Protein AF-C3Z043-F1 (afdb_monomer_lite)

Organism: Branchiostoma floridae (NCBI:txid7739)

Radius of gyration: 20.27 Å; chains: 1; bounding box: 50×44×56 Å

Secondary structure (DSSP, 8-state):
---GGG---HHHHTT---HHHHHHHHHHHHHHHHHHHHHHHHHHTTT-B-PPPSSSSEE--B-GGGHHHHHHTT--SHHHHHHHHHHHH----EESTTTTS--TTS-BEEEE---S-HHHHHHHHHHH-SSSPP-HHHHHHHSHHHHHHHHHHHHHHHHHHHT-

Sequence (164 aa):
MISDSQFISPPLQLFNYSDEVQEYRAHCSRILQAVGTYSCKELRAVGVKVVQPTSGYYILPNFEVLRKSLSKRGITTCTQMCEALFEEARVALMAGGPAFLRPLNEFTTRLCVIDFDGSHALKASKKLGLDVPLSEEFVKEYCGQTYDGIQALKRWVQTQLEAE

pLDDT: mean 91.98, std 13.51, range [38.34, 98.62]

Structure (mmCIF, N/CA/C/O backbone):
data_AF-C3Z043-F1
#
_entry.id   AF-C3Z043-F1
#
loop_
_atom_site.group_PDB
_atom_site.id
_atom_site.type_symbol
_atom_site.label_atom_id
_atom_site.label_alt_id
_atom_site.label_comp_id
_atom_site.label_asym_id
_atom_site.label_entity_id
_atom_site.label_seq_id
_atom_site.pdbx_PDB_ins_code
_atom_site.Cartn_x
_atom_site.Cartn_y
_atom_site.Cartn_z
_atom_site.occupancy
_atom_site.B_iso_or_equiv
_atom_site.auth_seq_id
_atom_site.auth_comp_id
_atom_site.auth_asym_id
_atom_site.auth_atom_id
_atom_site.pdbx_PDB_model_num
ATOM 1 N N . MET A 1 1 ? 29.451 32.230 -34.208 1.00 39.78 1 MET A N 1
ATOM 2 C CA . MET A 1 1 ? 28.326 31.930 -33.302 1.00 39.78 1 MET A CA 1
ATOM 3 C C . MET A 1 1 ? 28.823 30.908 -32.302 1.00 39.78 1 MET A C 1
ATOM 5 O O . MET A 1 1 ? 29.042 29.768 -32.682 1.00 39.78 1 MET A O 1
ATOM 9 N N . ILE A 1 2 ? 29.152 31.356 -31.092 1.00 38.34 2 ILE A N 1
ATOM 10 C CA . ILE A 1 2 ? 29.548 30.470 -29.992 1.00 38.34 2 ILE A CA 1
ATOM 11 C C . ILE A 1 2 ? 28.248 29.842 -29.489 1.00 38.34 2 ILE A C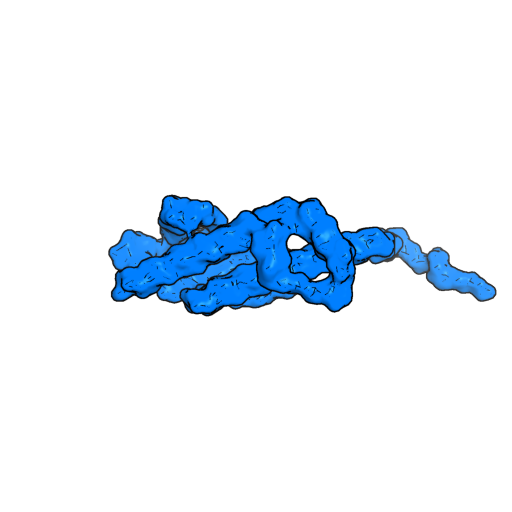 1
ATOM 13 O O . ILE A 1 2 ? 27.293 30.572 -29.239 1.00 38.34 2 ILE A O 1
ATOM 17 N N . SER A 1 3 ? 28.174 28.514 -29.448 1.00 43.41 3 SER A N 1
ATOM 18 C CA . SER A 1 3 ? 27.000 27.800 -28.953 1.00 43.41 3 SER A CA 1
ATOM 19 C C . SER A 1 3 ? 26.789 28.108 -27.469 1.00 43.41 3 SER A C 1
ATOM 21 O O . SER A 1 3 ? 27.740 28.063 -26.689 1.00 43.41 3 SER A O 1
ATOM 23 N N . ASP A 1 4 ? 25.538 28.346 -27.069 1.00 48.31 4 ASP A N 1
ATOM 24 C CA . ASP A 1 4 ? 25.097 28.635 -25.689 1.00 48.31 4 ASP A CA 1
ATOM 25 C C . ASP A 1 4 ? 25.443 27.540 -24.652 1.00 48.31 4 ASP A C 1
ATOM 27 O O . ASP A 1 4 ? 25.139 27.653 -23.468 1.00 48.31 4 ASP A O 1
ATOM 31 N N . SER A 1 5 ? 26.122 26.468 -25.062 1.00 54.53 5 SER A N 1
ATOM 32 C CA . SER A 1 5 ? 26.514 25.344 -24.214 1.00 54.53 5 SER A CA 1
ATOM 33 C C . SER A 1 5 ? 27.707 25.621 -23.287 1.00 54.53 5 SER A C 1
ATOM 35 O O . SER A 1 5 ? 28.051 24.752 -22.491 1.00 54.53 5 SER A O 1
ATOM 37 N N . GLN A 1 6 ? 28.367 26.784 -23.374 1.00 49.19 6 GLN A N 1
ATOM 38 C CA . GLN A 1 6 ? 29.592 27.068 -22.604 1.00 49.19 6 GLN A CA 1
ATOM 39 C C . GLN A 1 6 ? 29.385 27.863 -21.300 1.00 49.19 6 GLN A C 1
ATOM 41 O O . GLN A 1 6 ? 30.347 28.041 -20.558 1.00 49.19 6 GLN A O 1
ATOM 46 N N . PHE A 1 7 ? 28.159 28.290 -20.967 1.00 51.38 7 PHE A N 1
ATOM 47 C CA . PHE A 1 7 ? 27.884 29.112 -19.771 1.00 51.38 7 PHE A CA 1
ATOM 48 C C . PHE A 1 7 ? 26.804 28.543 -18.839 1.00 51.38 7 PHE A C 1
ATOM 50 O O . PHE A 1 7 ? 26.070 29.280 -18.183 1.00 51.38 7 PHE A O 1
ATOM 57 N N . ILE A 1 8 ? 26.720 27.218 -18.722 1.00 56.47 8 ILE A N 1
ATOM 58 C CA . ILE A 1 8 ? 25.921 26.589 -17.664 1.00 56.47 8 ILE A CA 1
ATOM 59 C C . ILE A 1 8 ? 26.814 26.429 -16.430 1.00 56.47 8 ILE A C 1
ATOM 61 O O . ILE A 1 8 ? 27.843 25.755 -16.491 1.00 56.47 8 ILE A O 1
ATOM 65 N N . SER A 1 9 ? 26.444 27.067 -15.315 1.00 48.91 9 SER A N 1
ATOM 66 C CA . SER A 1 9 ? 27.213 27.000 -14.068 1.00 48.91 9 SER A CA 1
ATOM 67 C C . SER A 1 9 ? 27.340 25.545 -13.567 1.00 48.91 9 SER A C 1
ATOM 69 O O . SER A 1 9 ? 26.431 24.741 -13.790 1.00 48.91 9 SER A O 1
ATOM 71 N N . PRO A 1 10 ? 28.433 25.172 -12.869 1.00 57.84 10 PRO A N 1
ATOM 72 C CA . PRO A 1 10 ? 28.662 23.795 -12.408 1.00 57.84 10 PRO A CA 1
ATOM 73 C C . PRO A 1 10 ? 27.482 23.156 -11.642 1.00 57.84 10 PRO A C 1
ATOM 75 O O . PRO A 1 10 ? 27.213 21.975 -11.856 1.00 57.84 10 PRO A O 1
ATOM 78 N N . PRO A 1 11 ? 26.713 23.900 -10.813 1.00 59.06 11 PRO A N 1
ATOM 79 C CA . PRO A 1 11 ? 25.518 23.365 -10.161 1.00 59.06 11 PRO A CA 1
ATOM 80 C C . PRO A 1 11 ? 24.396 22.967 -11.127 1.00 59.06 11 PRO A C 1
ATOM 82 O O . PRO A 1 11 ? 23.649 22.043 -10.833 1.00 59.06 11 PRO A O 1
ATOM 85 N N . LEU A 1 12 ? 24.261 23.642 -12.273 1.00 55.88 12 LEU A N 1
ATOM 86 C CA . LEU A 1 12 ? 23.225 23.348 -13.267 1.00 55.88 12 LEU A CA 1
ATOM 87 C C . LEU A 1 12 ? 23.584 22.138 -14.144 1.00 55.88 12 LEU A C 1
ATOM 89 O O . LEU A 1 12 ? 22.687 21.411 -14.562 1.00 55.88 12 LEU A O 1
ATOM 93 N N . GLN A 1 13 ? 24.876 21.854 -14.355 1.00 57.94 13 GLN A N 1
ATOM 94 C CA . GLN A 1 13 ? 25.310 20.631 -15.047 1.00 57.94 13 GLN A CA 1
ATOM 95 C C . GLN A 1 13 ? 24.932 19.352 -14.281 1.00 57.94 13 GLN A C 1
ATOM 97 O O . GLN A 1 13 ? 24.657 18.333 -14.907 1.00 57.94 13 GLN A O 1
ATOM 102 N N . LEU A 1 14 ? 24.829 19.410 -12.946 1.00 58.28 14 LEU A N 1
ATOM 103 C CA . LEU A 1 14 ? 24.362 18.293 -12.106 1.00 58.28 14 LEU A CA 1
ATOM 104 C C . LEU A 1 14 ? 22.887 17.915 -12.345 1.00 58.28 14 LEU A C 1
ATOM 106 O O . LEU A 1 14 ? 22.468 16.830 -11.944 1.00 58.28 14 LEU A O 1
ATOM 110 N N . PHE A 1 15 ? 22.107 18.780 -13.003 1.00 62.84 15 PHE A N 1
ATOM 111 C CA . PHE A 1 15 ? 20.711 18.518 -13.372 1.00 62.84 15 PHE A CA 1
ATOM 112 C C . PHE A 1 15 ? 20.536 18.081 -14.835 1.00 62.84 15 PHE A C 1
ATOM 114 O O . PHE A 1 15 ? 19.423 17.730 -15.230 1.00 62.84 15 PHE A O 1
ATOM 121 N N . ASN A 1 16 ? 21.617 18.034 -15.625 1.00 70.81 16 ASN A N 1
ATOM 122 C CA . ASN A 1 16 ? 21.610 17.417 -16.951 1.00 70.81 16 ASN A CA 1
ATOM 123 C C . ASN A 1 16 ? 21.774 15.904 -16.803 1.00 70.81 16 ASN A C 1
ATOM 125 O O . ASN A 1 16 ? 22.858 15.343 -16.962 1.00 70.81 16 ASN A O 1
ATOM 129 N N . TYR A 1 17 ? 20.674 15.243 -16.454 1.00 77.31 17 TYR A N 1
ATOM 130 C CA . TYR A 1 17 ? 20.615 13.789 -16.413 1.00 77.31 17 TYR A CA 1
ATOM 131 C C . TYR A 1 17 ? 20.833 13.211 -17.812 1.00 77.31 17 TYR A C 1
ATOM 133 O O . TYR A 1 17 ? 20.216 13.671 -18.773 1.00 77.31 17 TYR A O 1
ATOM 141 N N . SER A 1 18 ? 21.674 12.179 -17.914 1.00 88.00 18 SER A N 1
ATOM 142 C CA . SER A 1 18 ? 21.812 11.410 -19.152 1.00 88.00 18 SER A CA 1
ATOM 143 C C . SER A 1 18 ? 20.465 10.815 -19.571 1.00 88.00 18 SER A C 1
ATOM 145 O O . SER A 1 18 ? 19.596 10.574 -18.726 1.00 88.00 18 SER A O 1
ATOM 147 N N . ASP A 1 19 ? 20.304 10.533 -20.864 1.00 90.31 19 ASP A N 1
ATOM 148 C CA . ASP A 1 19 ? 19.091 9.895 -21.393 1.00 90.31 19 ASP A CA 1
ATOM 149 C C . ASP A 1 19 ? 18.779 8.577 -20.665 1.00 90.31 19 ASP A C 1
ATOM 151 O O . ASP A 1 19 ? 17.626 8.291 -20.359 1.00 90.31 19 ASP A O 1
ATOM 155 N N . GLU A 1 20 ? 19.814 7.825 -20.277 1.00 91.75 20 GLU A N 1
ATOM 156 C CA . GLU A 1 20 ? 19.685 6.609 -19.468 1.00 91.75 20 GLU A CA 1
ATOM 157 C C . GLU A 1 20 ? 19.035 6.875 -18.100 1.00 91.75 20 GLU A C 1
ATOM 159 O O . GLU A 1 20 ? 18.138 6.141 -17.679 1.00 91.75 20 GLU A O 1
ATOM 164 N N . VAL A 1 21 ? 19.451 7.936 -17.400 1.00 91.88 21 VAL A N 1
ATOM 165 C CA . VAL A 1 21 ? 18.871 8.306 -16.099 1.00 91.88 21 VAL A CA 1
ATOM 166 C C . VAL A 1 21 ? 17.436 8.798 -16.269 1.00 91.88 21 VAL A C 1
ATOM 168 O O . VAL A 1 21 ? 16.576 8.488 -15.439 1.00 91.88 21 VAL A O 1
ATOM 171 N N . GLN A 1 22 ? 17.154 9.541 -17.339 1.00 92.50 22 GLN A N 1
ATOM 172 C CA . GLN A 1 22 ? 15.801 10.000 -17.647 1.00 92.50 22 GLN A CA 1
ATOM 173 C C . GLN A 1 22 ? 14.867 8.822 -17.945 1.00 92.50 22 GLN A C 1
ATOM 175 O O . GLN A 1 22 ? 13.776 8.755 -17.372 1.00 92.50 22 GLN A O 1
ATOM 180 N N . GLU A 1 23 ? 15.314 7.862 -18.757 1.00 95.25 23 GLU A N 1
ATOM 181 C CA . GLU A 1 23 ? 14.583 6.630 -19.058 1.00 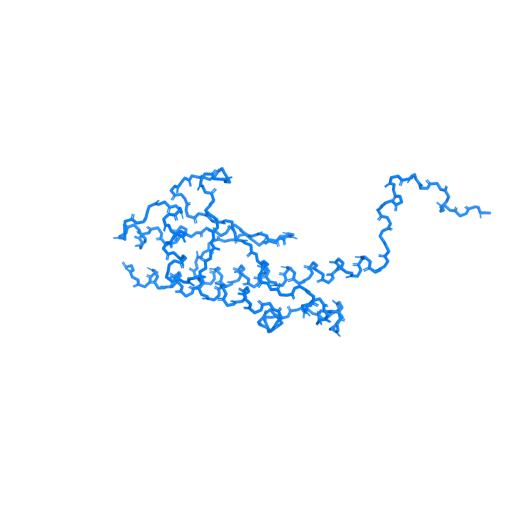95.25 23 GLU A CA 1
ATOM 182 C C . GLU A 1 23 ? 14.352 5.804 -17.783 1.00 95.25 23 GLU A C 1
ATOM 184 O O . GLU A 1 23 ? 13.218 5.418 -17.481 1.00 95.25 23 GLU A O 1
ATOM 189 N N . TYR A 1 24 ? 15.403 5.572 -16.990 1.00 95.81 24 TYR A N 1
ATOM 190 C CA . TYR A 1 24 ? 15.304 4.857 -15.717 1.00 95.81 24 TYR A CA 1
ATOM 191 C C . TYR A 1 24 ? 14.259 5.499 -14.801 1.00 95.81 24 TYR A C 1
ATOM 193 O O . TYR A 1 24 ? 13.355 4.818 -14.310 1.00 95.81 24 TYR A O 1
ATOM 201 N N . ARG A 1 25 ? 14.326 6.825 -14.625 1.00 95.00 25 ARG A N 1
ATOM 202 C CA . ARG A 1 25 ? 13.369 7.575 -13.807 1.00 95.00 25 ARG A CA 1
ATOM 203 C C . ARG A 1 25 ? 11.949 7.426 -14.341 1.00 95.00 25 ARG A C 1
ATOM 205 O O . ARG A 1 25 ? 11.048 7.166 -13.550 1.00 95.00 25 ARG A O 1
ATOM 212 N N . ALA A 1 26 ? 11.747 7.553 -15.652 1.00 96.19 26 ALA A N 1
ATOM 213 C CA . ALA A 1 26 ? 10.434 7.409 -16.273 1.00 96.19 26 ALA A CA 1
ATOM 214 C C . ALA A 1 26 ? 9.828 6.026 -15.993 1.00 96.19 26 ALA A C 1
ATOM 216 O O . ALA A 1 26 ? 8.679 5.944 -15.548 1.00 96.19 26 ALA A O 1
ATOM 217 N N . HIS A 1 27 ? 10.606 4.949 -16.160 1.00 97.94 27 HIS A N 1
ATOM 218 C CA . HIS A 1 27 ? 10.136 3.593 -15.874 1.00 97.94 27 HIS A CA 1
ATOM 219 C C . HIS A 1 27 ? 9.890 3.337 -14.384 1.00 97.94 27 HIS A C 1
ATOM 221 O O . HIS A 1 27 ? 8.861 2.755 -14.038 1.00 97.94 27 HIS A O 1
ATOM 227 N N . CYS A 1 28 ? 10.768 3.798 -13.492 1.00 97.06 28 CYS A N 1
ATOM 228 C CA . CYS A 1 28 ? 10.541 3.691 -12.051 1.00 97.06 28 CYS A CA 1
ATOM 229 C C . CYS A 1 28 ? 9.280 4.451 -11.621 1.00 97.06 28 CYS A C 1
ATOM 231 O O . CYS A 1 28 ? 8.449 3.905 -10.897 1.00 97.06 28 CYS A O 1
ATOM 233 N N . SER A 1 29 ? 9.095 5.684 -12.100 1.00 96.00 29 SER A N 1
ATOM 234 C CA . SER A 1 29 ? 7.932 6.508 -11.765 1.00 96.00 29 SER A CA 1
ATOM 235 C C . SER A 1 29 ? 6.620 5.870 -12.216 1.00 96.00 29 SER A C 1
ATOM 237 O O . SER A 1 29 ? 5.694 5.801 -11.410 1.00 96.00 29 SER A O 1
ATOM 239 N N . ARG A 1 30 ? 6.526 5.348 -13.447 1.00 96.88 30 ARG A N 1
ATOM 240 C CA . ARG A 1 30 ? 5.292 4.683 -13.916 1.00 96.88 30 ARG A CA 1
ATOM 241 C C . ARG A 1 30 ? 4.997 3.376 -13.178 1.00 96.88 30 ARG A C 1
ATOM 243 O O . ARG A 1 30 ? 3.829 3.080 -12.957 1.00 96.88 30 ARG A O 1
ATOM 250 N N . ILE A 1 31 ? 6.018 2.619 -12.754 1.00 98.00 31 ILE A N 1
ATOM 251 C CA . ILE A 1 31 ? 5.820 1.414 -11.926 1.00 98.00 31 ILE A CA 1
ATOM 252 C C . ILE A 1 31 ? 5.227 1.812 -10.572 1.00 98.00 31 ILE A C 1
ATOM 254 O O . ILE A 1 31 ? 4.187 1.288 -10.183 1.00 98.00 31 ILE A O 1
ATOM 258 N N . LEU A 1 32 ? 5.832 2.782 -9.879 1.00 97.31 32 LEU A N 1
ATOM 259 C CA . LEU A 1 32 ? 5.317 3.260 -8.590 1.00 97.31 32 LEU A CA 1
ATOM 260 C C . LEU A 1 32 ? 3.919 3.873 -8.720 1.00 97.31 32 LEU A C 1
ATOM 262 O O . LEU A 1 32 ? 3.072 3.656 -7.855 1.00 97.31 32 LEU A O 1
ATOM 266 N N . GLN A 1 33 ? 3.652 4.585 -9.815 1.00 96.62 33 GLN A N 1
ATOM 267 C CA . GLN A 1 33 ? 2.323 5.103 -10.116 1.00 96.62 33 GLN A CA 1
ATOM 268 C C . GLN A 1 33 ? 1.309 3.970 -10.307 1.00 96.62 33 GLN A C 1
ATOM 270 O O . GLN A 1 33 ? 0.219 4.046 -9.740 1.00 96.62 33 GLN A O 1
ATOM 275 N N . ALA A 1 34 ? 1.650 2.923 -11.063 1.00 97.12 34 ALA A N 1
ATOM 276 C CA . ALA A 1 34 ? 0.772 1.778 -11.300 1.00 97.12 34 ALA A CA 1
ATOM 277 C C . ALA A 1 34 ? 0.433 1.056 -9.991 1.00 97.12 34 ALA A C 1
ATOM 279 O O . ALA A 1 34 ? -0.743 0.896 -9.662 1.00 97.12 34 ALA A O 1
ATOM 280 N N . VAL A 1 35 ? 1.451 0.713 -9.195 1.00 97.69 35 VAL A N 1
ATOM 281 C CA . VAL A 1 35 ? 1.263 0.021 -7.913 1.00 97.69 35 VAL A CA 1
ATOM 282 C C . VAL A 1 35 ? 0.505 0.903 -6.920 1.00 97.69 35 VAL A C 1
ATOM 284 O O . VAL A 1 35 ? -0.486 0.462 -6.348 1.00 97.69 35 VAL A O 1
ATOM 287 N N . GLY A 1 36 ? 0.892 2.173 -6.758 1.00 97.38 36 GLY A N 1
ATOM 288 C CA . GLY A 1 36 ? 0.215 3.097 -5.843 1.00 97.38 36 GLY A CA 1
ATOM 289 C C . GLY A 1 36 ? -1.247 3.357 -6.219 1.00 97.38 36 GLY A C 1
ATOM 290 O O . GLY A 1 36 ? -2.109 3.439 -5.340 1.00 97.38 36 GLY A O 1
ATOM 291 N N . THR A 1 37 ? -1.550 3.432 -7.518 1.00 96.88 37 THR A N 1
ATOM 292 C CA . THR A 1 37 ? -2.925 3.574 -8.023 1.00 96.88 37 THR A CA 1
ATOM 293 C C . THR A 1 37 ? -3.743 2.317 -7.771 1.00 96.88 37 THR A C 1
ATOM 295 O O . THR A 1 37 ? -4.862 2.422 -7.268 1.00 96.88 37 THR A O 1
ATOM 298 N N . TYR A 1 38 ? -3.178 1.141 -8.051 1.00 98.00 38 TYR A N 1
ATOM 299 C CA . TYR A 1 38 ? -3.801 -0.142 -7.740 1.00 98.00 38 TYR A CA 1
ATOM 300 C C . TYR A 1 38 ? -4.108 -0.266 -6.238 1.00 98.00 38 TYR A C 1
ATOM 302 O O . TYR A 1 38 ? -5.259 -0.492 -5.865 1.00 98.00 38 TYR A O 1
ATOM 310 N N . SER A 1 39 ? -3.130 -0.001 -5.365 1.00 98.19 39 SER A N 1
ATOM 311 C CA . SER A 1 39 ? -3.318 -0.028 -3.910 1.00 98.19 39 SER A CA 1
ATOM 312 C C . SER A 1 39 ? -4.446 0.902 -3.459 1.00 98.19 39 SER A C 1
ATOM 314 O O . SER A 1 39 ? -5.302 0.508 -2.669 1.00 98.19 39 SER A O 1
ATOM 316 N N . CYS A 1 40 ? -4.494 2.132 -3.980 1.00 98.06 40 CYS A N 1
ATOM 317 C CA . CYS A 1 40 ? -5.553 3.078 -3.632 1.00 98.06 40 CYS A CA 1
ATOM 318 C C . CYS A 1 40 ? -6.933 2.622 -4.115 1.0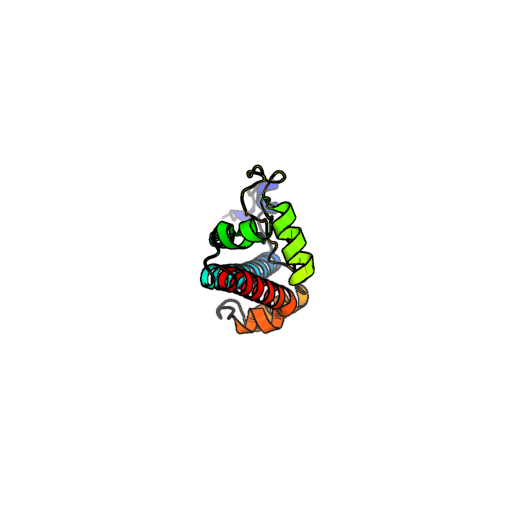0 98.06 40 CYS A C 1
ATOM 320 O O . CYS A 1 40 ? -7.908 2.763 -3.376 1.00 98.06 40 CYS A O 1
ATOM 322 N N . LYS A 1 41 ? -7.029 2.095 -5.341 1.00 98.06 41 LYS A N 1
ATOM 323 C CA . LYS A 1 41 ? -8.273 1.562 -5.913 1.00 98.06 41 LYS A CA 1
ATOM 324 C C . LYS A 1 41 ? -8.838 0.447 -5.031 1.00 98.06 41 LYS A C 1
ATOM 326 O O . LYS A 1 41 ? -9.997 0.526 -4.626 1.00 98.06 41 LYS A O 1
ATOM 331 N N . GLU A 1 42 ? -8.017 -0.543 -4.694 1.00 98.56 42 GLU A N 1
ATOM 332 C CA . GLU A 1 42 ? -8.457 -1.725 -3.946 1.00 98.56 42 GLU A CA 1
ATOM 333 C C . GLU A 1 42 ? -8.882 -1.398 -2.511 1.00 98.56 42 GLU A C 1
ATOM 335 O O . GLU A 1 42 ? -9.892 -1.917 -2.039 1.00 98.56 42 GLU A O 1
ATOM 340 N N . LEU A 1 43 ? -8.170 -0.492 -1.836 1.00 98.56 43 LEU A N 1
ATOM 341 C CA . LEU A 1 43 ? -8.533 -0.047 -0.487 1.00 98.56 43 LEU A CA 1
ATOM 342 C C . LEU A 1 43 ? -9.820 0.788 -0.484 1.00 98.56 43 LEU A C 1
ATOM 344 O O . LEU A 1 43 ? -10.704 0.570 0.346 1.00 98.56 43 LEU A O 1
ATOM 348 N N . ARG A 1 44 ? -9.982 1.704 -1.447 1.00 98.56 44 ARG A N 1
ATOM 349 C CA . ARG A 1 44 ? -11.220 2.494 -1.579 1.00 98.56 44 ARG A CA 1
ATOM 350 C C . ARG A 1 44 ? -12.441 1.616 -1.837 1.00 98.56 44 ARG A C 1
ATOM 352 O O . ARG A 1 44 ? -13.519 1.948 -1.353 1.00 98.56 44 ARG A O 1
ATOM 359 N N . ALA A 1 45 ? -12.276 0.499 -2.548 1.00 98.38 45 ALA A N 1
ATOM 360 C CA . ALA A 1 45 ? -13.363 -0.437 -2.835 1.00 98.38 45 ALA A CA 1
ATOM 361 C C . ALA A 1 45 ? -13.991 -1.059 -1.572 1.00 98.38 45 ALA A C 1
ATOM 363 O O . ALA A 1 45 ? -15.123 -1.527 -1.631 1.00 98.38 45 ALA A O 1
ATOM 364 N N . VAL A 1 46 ? -13.285 -1.040 -0.436 1.00 98.25 46 VAL A N 1
ATOM 365 C CA . VAL A 1 46 ? -13.770 -1.535 0.867 1.00 98.25 46 VAL A CA 1
ATOM 366 C C . VAL A 1 46 ? -13.987 -0.408 1.884 1.00 98.25 46 VAL A C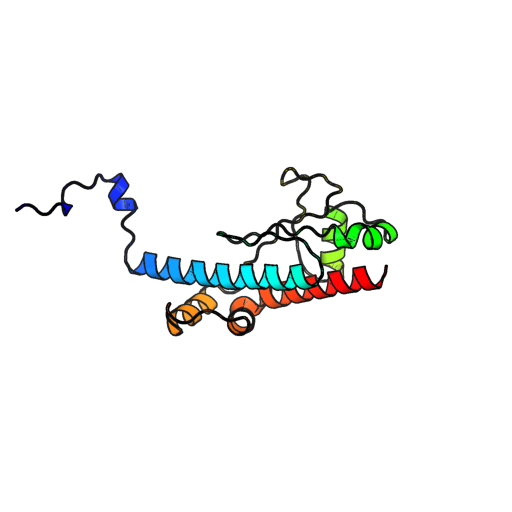 1
ATOM 368 O O . VAL A 1 46 ? -14.009 -0.634 3.088 1.00 98.25 46 VAL A O 1
ATOM 371 N N . GLY A 1 47 ? -14.137 0.832 1.408 1.00 97.94 47 GLY A N 1
ATOM 372 C CA . GLY A 1 47 ? -14.477 1.991 2.240 1.00 97.94 47 GLY A CA 1
ATOM 373 C C . GLY A 1 47 ? -13.298 2.648 2.964 1.00 97.94 47 GLY A C 1
ATOM 374 O O . GLY A 1 47 ? -13.492 3.658 3.645 1.00 97.94 47 GLY A O 1
ATOM 375 N N . VAL A 1 48 ? -12.071 2.142 2.796 1.00 98.44 48 VAL A N 1
ATOM 376 C CA . VAL A 1 48 ? -10.866 2.782 3.342 1.00 98.44 48 VAL A CA 1
ATOM 377 C C . VAL A 1 48 ? -10.619 4.090 2.599 1.00 98.44 48 VAL A C 1
ATOM 379 O O . VAL A 1 48 ? -10.527 4.138 1.369 1.00 98.44 48 VAL A O 1
ATOM 382 N N . LYS A 1 49 ? -10.481 5.182 3.351 1.00 98.44 49 LYS A N 1
ATOM 383 C CA . LYS A 1 49 ? -10.185 6.492 2.769 1.00 98.44 49 LYS A CA 1
ATOM 384 C C . LYS A 1 49 ? -8.688 6.593 2.531 1.00 98.44 49 LYS A C 1
ATOM 386 O O . LYS A 1 49 ? -7.897 6.448 3.451 1.00 98.44 49 LYS A O 1
ATOM 391 N N . VAL A 1 50 ? -8.285 6.880 1.303 1.00 97.31 50 VAL A N 1
ATOM 392 C CA . VAL A 1 50 ? -6.876 7.089 0.956 1.00 97.31 50 VAL A CA 1
ATOM 393 C C . VAL A 1 50 ? -6.780 8.113 -0.162 1.00 97.31 50 VAL A C 1
ATOM 395 O O . VAL A 1 50 ? -7.627 8.141 -1.059 1.00 97.31 50 VAL A O 1
ATOM 398 N N . VAL A 1 51 ? -5.777 8.986 -0.097 1.00 94.75 51 VAL A N 1
ATOM 399 C CA . VAL A 1 51 ? -5.501 10.000 -1.124 1.00 94.75 51 VAL A CA 1
ATOM 400 C C . VAL A 1 51 ? -4.616 9.387 -2.203 1.00 94.75 51 VAL A C 1
ATOM 402 O O . VAL A 1 51 ? -3.718 8.608 -1.904 1.00 94.75 51 VAL A O 1
ATOM 405 N N . GLN A 1 52 ? -4.890 9.726 -3.464 1.00 93.62 52 GLN A N 1
ATOM 406 C CA . GLN A 1 52 ? -4.099 9.235 -4.587 1.00 93.62 52 GLN A CA 1
ATOM 407 C C . GLN A 1 52 ? -2.683 9.828 -4.492 1.00 93.62 52 GLN A C 1
ATOM 409 O O . GLN A 1 52 ? -2.569 11.055 -4.450 1.00 93.62 52 GLN A O 1
ATOM 414 N N . PRO A 1 53 ? -1.615 9.012 -4.468 1.00 90.94 53 PRO A N 1
ATOM 415 C CA . PRO A 1 53 ? -0.259 9.540 -4.465 1.00 90.94 53 PRO A CA 1
ATOM 416 C C . PRO A 1 53 ? 0.054 10.196 -5.813 1.00 90.94 53 PRO A C 1
ATOM 418 O O . PRO A 1 53 ? -0.238 9.639 -6.872 1.00 90.94 53 PRO A O 1
ATOM 421 N N . THR A 1 54 ? 0.670 11.376 -5.768 1.00 89.75 54 THR A N 1
ATOM 422 C CA . THR A 1 54 ? 1.224 12.059 -6.948 1.00 89.75 54 THR A CA 1
ATOM 423 C C . THR A 1 54 ? 2.697 11.722 -7.169 1.00 89.75 54 THR A C 1
ATOM 425 O O . THR A 1 54 ? 3.210 11.888 -8.272 1.00 89.75 54 THR A O 1
ATOM 428 N N . SER A 1 55 ? 3.387 11.240 -6.134 1.00 86.75 55 SER A N 1
ATOM 429 C CA . SER A 1 55 ? 4.779 10.801 -6.180 1.00 86.75 55 SER A CA 1
ATOM 430 C C . SER A 1 55 ? 5.116 9.924 -4.968 1.00 86.75 55 SER A C 1
ATOM 432 O O . SER A 1 55 ? 4.322 9.785 -4.034 1.00 86.75 55 SER A O 1
ATOM 434 N N . GLY A 1 56 ? 6.317 9.344 -4.979 1.00 90.69 56 GLY A N 1
ATOM 435 C CA . GLY A 1 56 ? 6.832 8.547 -3.872 1.00 90.69 56 GLY A CA 1
ATOM 436 C C . GLY A 1 56 ? 6.274 7.126 -3.832 1.00 90.69 56 GLY A C 1
ATOM 437 O O . GLY A 1 56 ? 5.775 6.597 -4.820 1.00 90.69 56 GLY A O 1
ATOM 438 N N . TYR A 1 57 ? 6.433 6.497 -2.673 1.00 94.38 57 TYR A N 1
ATOM 439 C CA . TYR A 1 57 ? 6.166 5.072 -2.466 1.00 94.38 57 TYR A CA 1
ATOM 440 C C . TYR A 1 57 ? 5.438 4.782 -1.147 1.00 94.38 57 TYR A C 1
ATOM 442 O O . TYR A 1 57 ? 5.346 3.633 -0.722 1.00 94.38 57 TYR A O 1
ATOM 450 N N . TYR A 1 58 ? 4.901 5.823 -0.508 1.00 95.88 58 TYR A N 1
ATOM 451 C CA . TYR A 1 58 ? 4.041 5.696 0.660 1.00 95.88 58 TYR A CA 1
ATOM 452 C C . TYR A 1 58 ? 2.658 6.266 0.370 1.00 95.88 58 TYR A C 1
ATOM 454 O O . TYR A 1 58 ? 2.538 7.332 -0.233 1.00 95.88 58 TYR A O 1
ATOM 462 N N . ILE A 1 59 ? 1.631 5.589 0.871 1.00 96.56 59 ILE A N 1
ATOM 463 C CA . ILE A 1 59 ? 0.261 6.101 0.951 1.00 96.56 59 ILE A CA 1
ATOM 464 C C . ILE A 1 59 ? -0.190 6.131 2.413 1.00 96.56 59 ILE A C 1
ATOM 466 O O . ILE A 1 59 ? 0.360 5.418 3.255 1.00 96.56 59 ILE A O 1
ATOM 470 N N . LEU A 1 60 ? -1.175 6.981 2.718 1.00 96.06 60 LEU A N 1
ATOM 471 C CA . LEU A 1 60 ? -1.690 7.177 4.076 1.00 96.06 60 LEU A CA 1
ATOM 472 C C . LEU A 1 60 ? -3.168 6.754 4.175 1.00 96.06 60 LEU A C 1
ATOM 474 O O . LEU A 1 60 ? -4.052 7.617 4.170 1.00 96.06 60 LEU A O 1
ATOM 478 N N . PRO A 1 61 ? -3.476 5.444 4.175 1.00 97.88 61 PRO A N 1
ATOM 479 C CA . PRO A 1 61 ? -4.843 4.967 4.322 1.00 97.88 61 PRO A CA 1
ATOM 480 C C . PRO A 1 61 ? -5.388 5.229 5.729 1.00 97.88 61 PRO A C 1
ATOM 482 O O . PRO A 1 61 ? -4.688 5.104 6.736 1.00 97.88 61 PRO A O 1
ATOM 485 N N . ASN A 1 62 ? -6.669 5.573 5.765 1.00 98.19 62 ASN A N 1
ATOM 486 C CA . ASN A 1 62 ? -7.487 5.815 6.938 1.00 98.19 62 ASN A CA 1
ATOM 487 C C . ASN A 1 62 ? -8.571 4.726 7.013 1.00 98.19 62 ASN A C 1
ATOM 489 O O . ASN A 1 62 ? -9.461 4.649 6.158 1.00 98.19 62 ASN A O 1
ATOM 493 N N . PHE A 1 63 ? -8.482 3.911 8.059 1.00 98.31 63 PHE A N 1
ATOM 494 C CA . PHE A 1 63 ? -9.342 2.771 8.359 1.00 98.31 63 PHE A CA 1
ATOM 495 C C . PHE A 1 63 ? -10.435 3.107 9.384 1.00 98.31 63 PHE A C 1
ATOM 497 O O . PHE A 1 63 ? -10.970 2.206 10.021 1.00 98.31 63 PHE A O 1
ATOM 504 N N . GLU A 1 64 ? -10.826 4.378 9.544 1.00 98.12 64 GLU A N 1
ATOM 505 C CA . GLU A 1 64 ? -11.921 4.762 10.456 1.00 98.12 64 GLU A CA 1
ATOM 506 C C . GLU A 1 64 ? -13.253 4.073 10.129 1.00 98.12 64 GLU A C 1
ATOM 508 O O . GLU A 1 64 ? -14.112 3.959 10.999 1.00 98.12 64 GLU A O 1
ATOM 513 N N . VAL A 1 65 ? -13.419 3.562 8.905 1.00 98.06 65 VAL A N 1
ATOM 514 C CA . VAL A 1 65 ? -14.561 2.712 8.535 1.00 98.06 65 VAL A CA 1
ATOM 515 C C . VAL A 1 65 ? -14.703 1.491 9.460 1.00 98.06 65 VAL A C 1
ATOM 517 O O . VAL A 1 65 ? -15.813 1.039 9.693 1.00 98.06 65 VAL A O 1
ATOM 520 N N . LEU A 1 66 ? -13.604 1.021 10.059 1.00 97.94 66 LEU A N 1
ATOM 521 C CA . LEU A 1 66 ? -13.560 -0.118 10.978 1.00 97.94 66 LEU A CA 1
ATOM 522 C C . LEU A 1 66 ? -13.764 0.261 12.452 1.00 97.94 66 LEU A C 1
ATOM 524 O O . LEU A 1 66 ? -13.692 -0.602 13.328 1.00 97.94 66 LEU A O 1
ATOM 528 N N . ARG A 1 67 ? -13.983 1.547 12.767 1.00 97.31 67 ARG A N 1
ATOM 529 C CA . ARG A 1 67 ? -14.056 2.051 14.151 1.00 97.31 67 ARG A CA 1
ATOM 530 C C . ARG A 1 67 ? -15.005 1.229 15.012 1.00 97.31 67 ARG A C 1
ATOM 532 O O . ARG A 1 67 ? -14.652 0.838 16.124 1.00 97.31 67 ARG A O 1
ATOM 539 N N . LYS A 1 68 ? -16.215 0.997 14.509 1.00 96.81 68 LYS A N 1
ATOM 540 C CA . LYS A 1 68 ? -17.292 0.338 15.247 1.00 96.81 68 LYS A CA 1
ATOM 541 C C . LYS A 1 68 ? -16.982 -1.142 15.473 1.00 96.81 68 LYS A C 1
ATOM 543 O O . LYS A 1 68 ? -17.049 -1.598 16.614 1.00 96.81 68 LYS A O 1
ATOM 548 N N . SER A 1 69 ? -16.614 -1.866 14.419 1.00 96.81 69 SER A N 1
ATOM 549 C CA . SER A 1 69 ? -16.291 -3.298 14.468 1.00 96.81 69 SER A CA 1
ATOM 550 C C . SER A 1 69 ? -15.071 -3.581 15.352 1.00 96.81 69 SER A C 1
ATOM 552 O O . SER A 1 69 ? -15.134 -4.438 16.233 1.00 96.81 69 SER A O 1
ATOM 554 N N . LEU A 1 70 ? -13.996 -2.797 15.228 1.00 97.44 70 LEU A N 1
ATOM 555 C CA . LEU A 1 70 ? -12.794 -2.959 16.055 1.00 97.44 70 LEU A CA 1
ATOM 556 C C . LEU A 1 70 ? -13.021 -2.585 17.527 1.00 97.44 70 LEU A C 1
ATOM 558 O O . LEU A 1 70 ? -12.491 -3.253 18.416 1.00 97.44 70 LEU A O 1
ATOM 562 N N . SER A 1 71 ? -13.871 -1.594 17.813 1.00 96.50 71 SER A N 1
ATOM 563 C CA . SER A 1 71 ? -14.183 -1.221 19.202 1.00 96.50 71 SER A CA 1
ATOM 564 C C . SER A 1 71 ? -14.875 -2.356 19.968 1.00 96.50 71 SER A C 1
ATOM 566 O O . SER A 1 71 ? -14.601 -2.544 21.151 1.00 96.50 71 SER A O 1
ATOM 568 N N . LYS A 1 72 ? -15.706 -3.175 19.301 1.00 96.25 72 LYS A N 1
ATOM 569 C CA . LYS A 1 72 ? -16.310 -4.383 19.904 1.00 96.25 72 LYS A CA 1
ATOM 570 C C . LYS A 1 72 ? -15.267 -5.428 20.310 1.00 96.25 72 LYS A C 1
ATOM 572 O O . LYS A 1 72 ? -15.505 -6.207 21.226 1.00 96.25 72 LYS A O 1
ATOM 577 N N . ARG A 1 73 ? -14.113 -5.429 19.641 1.00 96.38 73 ARG A N 1
ATOM 578 C CA . ARG A 1 73 ? -12.966 -6.298 19.932 1.00 96.38 73 ARG A CA 1
ATOM 579 C C . ARG A 1 73 ? -12.013 -5.704 20.979 1.00 96.38 73 ARG A C 1
ATOM 581 O O . ARG A 1 73 ? -10.970 -6.287 21.245 1.00 96.38 73 ARG A O 1
ATOM 588 N N . GLY A 1 74 ? -12.328 -4.534 21.540 1.00 97.50 74 GLY A N 1
ATOM 589 C CA . GLY A 1 74 ? -11.438 -3.809 22.453 1.00 97.50 74 GLY A CA 1
ATOM 590 C C . GLY A 1 74 ? -10.259 -3.108 21.764 1.00 97.50 74 GLY A C 1
ATOM 591 O O . GLY A 1 74 ? -9.375 -2.591 22.446 1.00 97.50 74 GLY A O 1
ATOM 592 N N . ILE A 1 75 ? -10.241 -3.051 20.429 1.00 98.00 75 ILE A N 1
ATOM 593 C CA . ILE A 1 75 ? -9.198 -2.372 19.654 1.00 98.00 75 ILE A CA 1
ATOM 594 C C . ILE A 1 75 ? -9.589 -0.901 19.515 1.00 98.00 75 ILE A C 1
ATOM 596 O O . ILE A 1 75 ? -10.558 -0.554 18.839 1.00 98.00 75 ILE A O 1
ATOM 600 N N . THR A 1 76 ? -8.832 -0.023 20.172 1.00 97.56 76 THR A N 1
ATOM 601 C CA . THR A 1 76 ? -9.147 1.417 20.261 1.00 97.56 76 THR A CA 1
ATOM 602 C C . THR A 1 76 ? -8.032 2.316 19.737 1.00 97.56 76 THR A C 1
ATOM 604 O O . THR A 1 76 ? -8.281 3.484 19.433 1.00 97.56 76 THR A O 1
ATOM 607 N N . THR A 1 77 ? -6.823 1.775 19.568 1.00 97.56 77 THR A N 1
ATOM 608 C CA . THR A 1 77 ? -5.644 2.500 19.074 1.00 97.56 77 THR A CA 1
ATOM 609 C C . THR A 1 77 ? -5.155 1.956 17.736 1.00 97.56 77 THR A C 1
ATOM 611 O O . THR A 1 77 ? -5.373 0.790 17.403 1.00 97.56 77 THR A O 1
ATOM 614 N N . CYS A 1 78 ? -4.473 2.799 16.958 1.00 97.50 78 CYS A N 1
ATOM 615 C CA . CYS A 1 78 ? -3.925 2.379 15.671 1.00 97.50 78 CYS A CA 1
ATOM 616 C C . CYS A 1 78 ? -2.856 1.291 15.813 1.00 97.50 78 CYS A C 1
ATOM 618 O O . CYS A 1 78 ? -2.771 0.415 14.960 1.00 97.50 78 CYS A O 1
ATOM 620 N N . THR A 1 79 ? -2.058 1.331 16.883 1.00 97.00 79 THR A N 1
ATOM 621 C CA . THR A 1 79 ? -1.044 0.305 17.161 1.00 97.00 79 THR A CA 1
ATOM 622 C C . THR A 1 79 ? -1.690 -1.064 17.347 1.00 97.00 79 THR A C 1
ATOM 624 O O . THR A 1 79 ? -1.310 -1.997 16.651 1.00 97.00 79 THR A O 1
ATOM 627 N N . GLN A 1 80 ? -2.738 -1.157 18.176 1.00 97.88 80 GLN A N 1
ATOM 628 C CA . GLN A 1 80 ? -3.499 -2.400 18.360 1.00 97.88 80 GLN A CA 1
ATOM 629 C C . GLN A 1 80 ? -4.119 -2.899 17.049 1.00 97.88 80 GLN A C 1
ATOM 631 O O . GLN A 1 80 ? -4.140 -4.096 16.785 1.00 97.88 80 GLN A O 1
ATOM 636 N N . MET A 1 81 ? -4.625 -1.986 16.211 1.00 97.94 81 MET A N 1
ATOM 637 C CA . MET A 1 81 ? -5.144 -2.350 14.892 1.00 97.94 81 MET A CA 1
ATOM 638 C C . MET A 1 81 ? -4.042 -2.946 14.005 1.00 97.94 81 MET A C 1
ATOM 640 O O . MET A 1 81 ? -4.269 -3.977 13.380 1.00 97.94 81 MET A O 1
ATOM 644 N N . CYS A 1 82 ? -2.860 -2.322 13.952 1.00 97.69 82 CYS A N 1
ATOM 645 C CA . CYS A 1 82 ? -1.725 -2.833 13.182 1.00 97.69 82 CYS A CA 1
ATOM 646 C C . CYS A 1 82 ? -1.231 -4.192 13.703 1.00 97.69 82 CYS A C 1
ATOM 648 O O . CYS A 1 82 ? -0.876 -5.043 12.893 1.00 97.69 82 CYS A O 1
ATOM 650 N N . GLU A 1 83 ? -1.228 -4.409 15.021 1.00 97.94 83 GLU A N 1
ATOM 651 C CA . GLU A 1 83 ? -0.879 -5.695 15.643 1.00 97.94 83 GLU A CA 1
ATOM 652 C C . GLU A 1 83 ? -1.870 -6.794 15.243 1.00 97.94 83 GLU A C 1
ATOM 654 O O . GLU A 1 83 ? -1.457 -7.814 14.695 1.00 97.94 83 GLU A O 1
ATOM 659 N N . ALA A 1 84 ? -3.176 -6.554 15.404 1.00 98.00 84 ALA A N 1
ATOM 660 C CA . ALA A 1 84 ? -4.214 -7.507 15.006 1.00 98.00 84 ALA A CA 1
ATOM 661 C C . ALA A 1 84 ? -4.149 -7.838 13.505 1.00 98.00 84 ALA A C 1
ATOM 663 O O . ALA A 1 84 ? -4.228 -8.994 13.099 1.00 98.00 84 ALA A O 1
ATOM 664 N N . LEU A 1 85 ? -3.947 -6.822 12.666 1.00 97.44 85 LEU A N 1
ATOM 665 C CA . LEU A 1 85 ? -3.803 -6.974 11.220 1.00 97.44 85 LEU A CA 1
ATOM 666 C C . LEU A 1 85 ? -2.546 -7.780 10.854 1.00 97.44 85 LEU A C 1
ATOM 668 O O . LEU A 1 85 ? -2.597 -8.618 9.952 1.00 97.44 85 LEU A O 1
ATOM 672 N N . PHE A 1 86 ? -1.433 -7.591 11.565 1.00 98.00 86 PHE A N 1
ATOM 673 C CA . PHE A 1 86 ? -0.228 -8.395 11.368 1.00 98.00 86 PHE A CA 1
ATOM 674 C C . PHE A 1 86 ? -0.434 -9.856 11.784 1.00 98.00 86 PHE A C 1
ATOM 676 O O . PHE A 1 86 ? -0.033 -10.762 11.052 1.00 98.00 86 PHE A O 1
ATOM 683 N N . GLU A 1 87 ? -1.083 -10.105 12.919 1.00 98.12 87 GLU A N 1
ATOM 684 C CA . GLU A 1 87 ? -1.364 -11.459 13.406 1.00 98.12 87 GLU A CA 1
ATOM 685 C C . GLU A 1 87 ? -2.334 -12.218 12.487 1.00 98.12 87 GLU A C 1
ATOM 687 O O . GLU A 1 87 ? -2.097 -13.384 12.160 1.00 98.12 87 GLU A O 1
ATOM 692 N N . GLU A 1 88 ? -3.391 -11.545 12.029 1.00 97.75 88 GLU A N 1
ATOM 693 C CA . GLU A 1 88 ? -4.501 -12.152 11.285 1.00 97.75 88 GLU A CA 1
ATOM 694 C C . GLU A 1 88 ? -4.257 -12.200 9.775 1.00 97.75 88 GLU A C 1
ATOM 696 O O . GLU A 1 88 ? -4.540 -13.211 9.132 1.00 97.75 88 GLU A O 1
ATOM 701 N N . ALA A 1 89 ? -3.741 -11.115 9.193 1.00 97.38 89 ALA A N 1
ATOM 702 C CA . ALA A 1 89 ? -3.583 -10.964 7.746 1.00 97.38 89 ALA A CA 1
ATOM 703 C C . ALA A 1 89 ? -2.127 -11.069 7.277 1.00 97.38 89 ALA A C 1
ATOM 705 O O . ALA A 1 89 ? -1.888 -11.081 6.070 1.00 97.38 89 ALA A O 1
ATOM 706 N N . ARG A 1 90 ? -1.158 -11.154 8.205 1.00 97.12 90 ARG A N 1
ATOM 707 C CA . ARG A 1 90 ? 0.288 -11.208 7.908 1.00 97.12 90 ARG A CA 1
ATOM 708 C C . ARG A 1 90 ? 0.791 -10.011 7.097 1.00 97.12 90 ARG A C 1
ATOM 710 O O . ARG A 1 90 ? 1.767 -10.124 6.364 1.00 97.12 90 ARG A O 1
ATOM 717 N N . VAL A 1 91 ? 0.150 -8.853 7.262 1.00 97.12 91 VAL A N 1
ATOM 718 C CA . VAL A 1 91 ? 0.554 -7.591 6.631 1.00 97.12 91 VAL A CA 1
ATOM 719 C C . VAL A 1 91 ? 1.096 -6.653 7.705 1.00 97.12 91 VAL A C 1
ATOM 721 O O . VAL A 1 91 ? 0.437 -6.388 8.704 1.00 97.12 91 VAL A O 1
ATOM 724 N N . ALA A 1 92 ? 2.313 -6.148 7.518 1.00 95.50 92 ALA A N 1
ATOM 725 C CA . ALA A 1 92 ? 2.914 -5.191 8.440 1.00 95.50 92 ALA A CA 1
ATOM 726 C C . ALA A 1 92 ? 2.611 -3.756 7.989 1.00 95.50 92 ALA A C 1
ATOM 728 O O . ALA A 1 92 ? 2.917 -3.373 6.860 1.00 95.50 92 ALA A O 1
ATOM 729 N N . LEU A 1 93 ? 2.039 -2.949 8.883 1.00 95.06 93 LEU A N 1
ATOM 730 C CA . LEU A 1 93 ? 1.767 -1.529 8.656 1.00 95.06 93 LEU A CA 1
ATOM 731 C C . LEU A 1 93 ? 2.343 -0.689 9.791 1.00 95.06 93 LEU A C 1
ATOM 733 O O . LEU A 1 93 ? 2.394 -1.118 10.942 1.00 95.06 93 LEU A O 1
ATOM 737 N N . MET A 1 94 ? 2.733 0.545 9.475 1.00 96.06 94 MET A N 1
ATOM 738 C CA . MET A 1 94 ? 3.209 1.487 10.480 1.00 96.06 94 MET A CA 1
ATOM 739 C C . MET A 1 94 ? 2.067 2.402 10.918 1.00 96.06 94 MET A C 1
ATOM 741 O O . MET A 1 94 ? 1.480 3.100 10.089 1.00 96.06 94 MET A O 1
ATOM 745 N N . ALA A 1 95 ? 1.753 2.410 12.214 1.00 96.94 95 ALA A N 1
ATOM 746 C CA . ALA A 1 95 ? 0.725 3.287 12.766 1.00 96.94 95 ALA A CA 1
ATOM 747 C C . ALA A 1 95 ? 1.064 4.769 12.523 1.00 96.94 95 ALA A C 1
ATOM 749 O O . ALA A 1 95 ? 2.214 5.193 12.656 1.00 96.94 95 ALA A O 1
ATOM 750 N N . GLY A 1 96 ? 0.052 5.560 12.170 1.00 94.12 96 GLY A N 1
ATOM 751 C CA . GLY A 1 96 ? 0.162 7.002 11.965 1.00 94.12 96 GLY A CA 1
ATOM 752 C C . GLY A 1 96 ? 0.469 7.739 13.269 1.00 94.12 96 GLY A C 1
ATOM 753 O O . GLY A 1 96 ? 1.303 8.642 13.305 1.00 94.12 96 GLY A O 1
ATOM 754 N N . GLY A 1 97 ? -0.194 7.353 14.358 1.00 91.62 97 GLY A N 1
ATOM 755 C CA . GLY A 1 97 ? 0.007 7.938 15.681 1.00 91.62 97 GLY A CA 1
ATOM 756 C C . GLY A 1 97 ? 0.904 7.071 16.572 1.00 91.62 97 GLY A C 1
ATOM 757 O O . GLY A 1 97 ? 0.762 5.851 16.543 1.00 91.62 97 GLY A O 1
ATOM 758 N N . PRO A 1 98 ? 1.810 7.655 17.383 1.00 91.62 98 PRO A N 1
ATOM 759 C CA . PRO A 1 98 ? 2.171 9.075 17.437 1.00 91.62 98 PRO A CA 1
ATOM 760 C C . PRO A 1 98 ? 3.294 9.449 16.445 1.00 91.62 98 PRO A C 1
ATOM 762 O O . PRO A 1 98 ? 3.604 10.627 16.288 1.00 91.62 98 PRO A O 1
ATOM 765 N N . ALA A 1 99 ? 3.905 8.464 15.775 1.00 86.75 99 ALA A N 1
ATOM 766 C CA . ALA A 1 99 ? 5.137 8.618 14.993 1.00 86.75 99 ALA A CA 1
ATOM 767 C C . ALA A 1 99 ? 5.041 9.618 13.822 1.00 86.75 99 ALA A C 1
ATOM 769 O O . ALA A 1 99 ? 6.048 10.208 13.439 1.00 86.75 99 ALA A O 1
ATOM 770 N N . PHE A 1 100 ? 3.841 9.844 13.279 1.00 92.00 100 PHE A N 1
ATOM 771 C CA . PHE A 1 100 ? 3.569 10.774 12.176 1.00 92.00 100 PHE A CA 1
ATOM 772 C C . PHE A 1 100 ? 2.631 11.911 12.581 1.00 92.00 100 PHE A C 1
ATOM 774 O O . PHE A 1 100 ? 1.876 12.421 11.752 1.00 92.00 100 PHE A O 1
ATOM 781 N N . LEU A 1 101 ? 2.669 12.308 13.858 1.00 93.44 101 LEU A N 1
ATOM 782 C CA . LEU A 1 101 ? 1.877 13.421 14.394 1.00 93.44 101 LEU A CA 1
ATOM 783 C C . LEU A 1 101 ? 0.360 13.228 14.202 1.00 93.44 101 LEU A C 1
ATOM 785 O O . LEU A 1 101 ? -0.391 14.193 14.056 1.00 93.44 101 LEU A O 1
ATOM 789 N N . ARG A 1 102 ? -0.099 11.970 14.189 1.00 95.88 102 ARG A N 1
ATOM 790 C CA . ARG A 1 102 ? -1.525 11.613 14.217 1.00 95.88 102 ARG A CA 1
ATOM 791 C C . ARG A 1 102 ? -1.953 11.217 15.635 1.00 95.88 102 ARG A C 1
ATOM 793 O O . ARG A 1 102 ? -1.112 10.759 16.414 1.00 95.88 102 ARG A O 1
ATOM 800 N N . PRO A 1 103 ? -3.241 11.363 15.988 1.00 96.69 103 PRO A N 1
ATOM 801 C CA . PRO A 1 103 ? -3.760 10.870 17.262 1.00 96.69 103 PRO A CA 1
ATOM 802 C C . PRO A 1 103 ? -3.569 9.354 17.416 1.00 96.69 103 PRO A C 1
ATOM 804 O O . PRO A 1 103 ? -3.719 8.608 16.453 1.00 96.69 103 PRO A O 1
ATOM 807 N N . LEU A 1 104 ? -3.290 8.880 18.636 1.00 96.19 104 LEU A N 1
ATOM 808 C CA . LEU A 1 104 ? -3.112 7.444 18.931 1.00 96.19 104 LEU A CA 1
ATOM 809 C C . LEU A 1 104 ? -4.353 6.608 18.607 1.00 96.19 104 LEU A C 1
ATOM 811 O O . LEU A 1 104 ? -4.258 5.443 18.219 1.00 96.19 104 LEU A O 1
ATOM 815 N N . ASN A 1 105 ? -5.522 7.207 18.817 1.00 96.12 105 ASN A N 1
ATOM 816 C CA . ASN A 1 105 ? -6.804 6.572 18.592 1.00 96.12 105 ASN A CA 1
ATOM 817 C C . ASN A 1 105 ? -7.238 6.632 17.130 1.00 96.12 105 ASN A C 1
ATOM 819 O O . ASN A 1 105 ? -8.180 5.932 16.806 1.00 96.12 105 ASN A O 1
ATOM 823 N N . GLU A 1 106 ? -6.593 7.402 16.254 1.00 97.31 106 GLU A N 1
ATOM 824 C CA . GLU A 1 106 ? -6.967 7.490 14.841 1.00 97.31 106 GLU A CA 1
ATOM 825 C C . GLU A 1 106 ? -6.359 6.339 14.036 1.00 97.31 106 GLU A C 1
ATOM 827 O O . GLU A 1 106 ? -5.149 6.135 14.046 1.00 97.31 106 GLU A O 1
ATOM 832 N N . PHE A 1 107 ? -7.182 5.618 13.281 1.00 98.06 107 PHE A N 1
ATOM 833 C CA . PHE A 1 107 ? -6.783 4.451 12.496 1.00 98.06 107 PHE A CA 1
ATOM 834 C C . PHE A 1 107 ? -6.181 4.840 11.141 1.00 98.06 107 PHE A C 1
ATOM 836 O O . PHE A 1 107 ? -6.632 4.399 10.084 1.00 98.06 107 PHE A O 1
ATOM 843 N N . THR A 1 108 ? -5.156 5.688 11.150 1.00 97.56 108 THR A N 1
ATOM 844 C CA . THR A 1 108 ? -4.353 6.005 9.963 1.00 97.56 108 THR A CA 1
ATOM 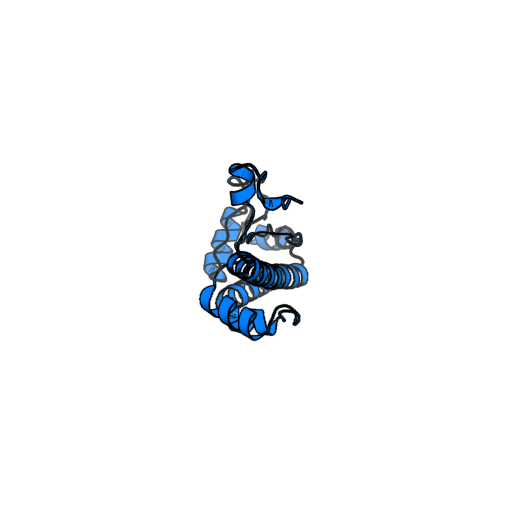845 C C . THR A 1 108 ? -3.039 5.247 9.987 1.00 97.56 108 THR A C 1
ATOM 847 O O . THR A 1 108 ? -2.399 5.140 11.025 1.00 97.56 108 THR A O 1
ATOM 850 N N . THR A 1 109 ? -2.597 4.739 8.839 1.00 97.44 109 THR A N 1
ATOM 851 C CA . THR A 1 109 ? -1.304 4.040 8.738 1.00 97.44 109 THR A CA 1
ATOM 852 C C . THR A 1 109 ? -0.462 4.631 7.624 1.00 97.44 109 THR A C 1
ATOM 854 O O . THR A 1 109 ? -1.000 5.154 6.651 1.00 97.44 109 THR A O 1
ATOM 857 N N . ARG A 1 110 ? 0.860 4.534 7.746 1.00 96.25 110 ARG A N 1
ATOM 858 C CA . ARG A 1 110 ? 1.797 4.780 6.653 1.00 96.25 110 ARG A CA 1
ATOM 859 C C . ARG A 1 110 ? 2.118 3.442 5.991 1.00 96.25 110 ARG A C 1
ATOM 861 O O . ARG A 1 110 ? 2.804 2.607 6.576 1.00 96.25 110 ARG A O 1
ATOM 868 N N . LEU A 1 111 ? 1.626 3.257 4.770 1.00 96.75 111 LEU A N 1
ATOM 869 C CA . LEU A 1 111 ? 1.770 2.023 3.997 1.00 96.75 111 LEU A CA 1
ATOM 870 C C . LEU A 1 111 ? 2.815 2.226 2.898 1.00 96.75 111 LEU A C 1
ATOM 872 O O . LEU A 1 111 ? 2.666 3.130 2.076 1.00 96.75 111 LEU A O 1
ATOM 876 N N . CYS A 1 112 ? 3.865 1.399 2.886 1.00 96.81 112 CYS A N 1
ATOM 877 C CA . CYS A 1 112 ? 4.834 1.330 1.789 1.00 96.81 112 CYS A CA 1
ATOM 878 C C . CYS A 1 112 ? 4.262 0.463 0.664 1.00 96.81 112 CYS A C 1
ATOM 880 O O . CYS A 1 112 ? 3.882 -0.675 0.918 1.00 96.81 112 CYS A O 1
ATOM 882 N N . VAL A 1 113 ? 4.204 0.975 -0.566 1.00 96.06 113 VAL A N 1
ATOM 883 C CA . VAL A 1 113 ? 3.735 0.192 -1.727 1.00 96.06 113 VAL A CA 1
ATOM 884 C C . VAL A 1 113 ? 4.868 -0.559 -2.434 1.00 96.06 113 VAL A C 1
ATOM 886 O O . VAL A 1 113 ? 4.642 -1.198 -3.457 1.00 96.06 113 VAL A O 1
ATOM 889 N N . ILE A 1 114 ? 6.092 -0.487 -1.906 1.00 95.62 114 ILE A N 1
ATOM 890 C CA . ILE A 1 114 ? 7.237 -1.245 -2.409 1.00 95.62 114 ILE A CA 1
ATOM 891 C C . ILE A 1 114 ? 7.461 -2.450 -1.507 1.00 95.62 114 ILE A C 1
ATOM 893 O O . ILE A 1 114 ? 8.027 -2.324 -0.423 1.00 95.62 114 ILE A O 1
ATOM 897 N N . ASP A 1 115 ? 7.047 -3.601 -2.014 1.00 95.69 115 ASP A N 1
ATOM 898 C CA . ASP A 1 115 ? 7.473 -4.920 -1.577 1.00 95.69 115 ASP A CA 1
ATOM 899 C C . ASP A 1 115 ? 7.474 -5.832 -2.812 1.00 95.69 115 ASP A C 1
ATOM 901 O O . ASP A 1 115 ? 6.523 -6.555 -3.086 1.00 95.69 115 ASP A O 1
ATOM 905 N N . PHE A 1 116 ? 8.469 -5.660 -3.684 1.00 97.06 116 PHE A N 1
ATOM 906 C CA . PHE A 1 116 ? 8.643 -6.446 -4.909 1.00 97.06 116 PHE A CA 1
ATOM 907 C C . PHE A 1 116 ? 10.056 -6.273 -5.478 1.00 97.06 116 PHE A C 1
ATOM 909 O O . PHE A 1 116 ? 10.767 -5.324 -5.140 1.00 97.06 116 PHE A O 1
ATOM 916 N N . ASP A 1 117 ? 10.456 -7.165 -6.389 1.00 97.69 117 ASP A N 1
ATOM 917 C CA . ASP A 1 117 ? 11.719 -7.038 -7.118 1.00 97.69 117 ASP A CA 1
ATOM 918 C C . ASP A 1 117 ? 11.630 -5.921 -8.172 1.00 97.69 117 ASP A C 1
ATOM 920 O O . ASP A 1 117 ? 11.122 -6.097 -9.285 1.00 97.69 117 ASP A O 1
ATOM 924 N N . GLY A 1 118 ? 12.163 -4.752 -7.817 1.00 96.50 118 GLY A N 1
ATOM 925 C CA . GLY A 1 118 ? 12.224 -3.598 -8.709 1.00 96.50 118 GLY A CA 1
ATOM 926 C C . GLY A 1 118 ? 13.042 -3.842 -9.979 1.00 96.50 118 GLY A C 1
ATOM 927 O O . GLY A 1 118 ? 12.725 -3.257 -11.013 1.00 96.50 118 GLY A O 1
ATOM 928 N N . SER A 1 119 ? 14.042 -4.728 -9.952 1.00 97.62 119 SER A N 1
ATOM 929 C CA . SER A 1 119 ? 14.838 -5.060 -11.142 1.00 97.62 119 SER A CA 1
ATOM 930 C C . SER A 1 119 ? 14.006 -5.837 -12.155 1.00 97.62 119 SER A C 1
ATOM 932 O O . SER A 1 119 ? 14.093 -5.580 -13.359 1.00 97.62 119 SER A O 1
ATOM 934 N N . HIS A 1 120 ? 13.181 -6.771 -11.678 1.00 98.00 120 HIS A N 1
ATOM 935 C CA . HIS A 1 120 ? 12.276 -7.539 -12.526 1.00 98.00 120 HIS A CA 1
ATOM 936 C C . HIS A 1 120 ? 11.190 -6.645 -13.140 1.00 98.00 120 HIS A C 1
ATOM 938 O O . HIS A 1 120 ? 11.038 -6.616 -14.365 1.00 98.00 120 HIS A O 1
ATOM 944 N N . ALA A 1 121 ? 10.516 -5.835 -12.318 1.00 98.38 121 ALA A N 1
ATOM 945 C CA . ALA A 1 121 ? 9.496 -4.895 -12.785 1.00 98.38 121 ALA A CA 1
ATOM 946 C C . ALA A 1 121 ? 10.059 -3.853 -13.768 1.00 98.38 121 ALA A C 1
ATOM 948 O O . ALA A 1 121 ? 9.425 -3.534 -14.776 1.00 98.38 121 ALA A O 1
ATOM 949 N N . LEU A 1 122 ? 11.275 -3.352 -13.526 1.00 98.38 122 LEU A N 1
ATOM 950 C CA . LEU A 1 122 ? 11.944 -2.406 -14.418 1.00 98.38 122 LEU A CA 1
ATOM 951 C C . LEU A 1 122 ? 12.218 -3.011 -15.797 1.00 98.38 122 LEU A C 1
ATOM 953 O O . LEU A 1 122 ? 11.909 -2.377 -16.806 1.00 98.38 122 LEU A O 1
ATOM 957 N N . LYS A 1 123 ? 12.752 -4.238 -15.860 1.00 98.38 123 LYS A N 1
ATOM 958 C CA . LYS A 1 123 ? 13.000 -4.939 -17.132 1.00 98.38 123 LYS A CA 1
ATOM 959 C C . LYS A 1 123 ? 11.710 -5.129 -17.931 1.00 98.38 123 LYS A C 1
ATOM 961 O O . LYS A 1 123 ? 11.698 -4.875 -19.134 1.00 98.38 123 LYS A O 1
ATOM 966 N N . ALA A 1 124 ? 10.625 -5.526 -17.268 1.00 98.31 124 ALA A N 1
ATOM 967 C CA . ALA A 1 124 ? 9.321 -5.700 -17.903 1.00 98.31 124 ALA A CA 1
ATOM 968 C C . ALA A 1 124 ? 8.743 -4.371 -18.418 1.00 98.31 124 ALA A C 1
ATOM 970 O O . ALA A 1 124 ? 8.293 -4.288 -19.560 1.00 98.31 124 ALA A O 1
ATOM 971 N N . SER A 1 125 ? 8.830 -3.309 -17.612 1.00 98.38 125 SER A N 1
ATOM 972 C CA . SER A 1 125 ? 8.403 -1.958 -17.995 1.00 98.38 125 SER A CA 1
ATOM 973 C C . SER A 1 125 ? 9.188 -1.434 -19.204 1.00 98.38 125 SER A C 1
ATOM 975 O O . SER A 1 125 ? 8.580 -0.905 -20.130 1.00 98.38 125 SER A O 1
ATOM 977 N N . LYS A 1 126 ? 10.515 -1.638 -19.244 1.00 97.88 126 LYS A N 1
ATOM 978 C CA . LYS A 1 126 ? 11.361 -1.287 -20.400 1.00 97.88 126 LYS A CA 1
ATOM 979 C C . LYS A 1 126 ? 10.972 -2.061 -21.659 1.00 97.88 126 LYS A C 1
ATOM 981 O O . LYS A 1 126 ? 10.855 -1.468 -22.723 1.00 97.88 126 LYS A O 1
ATOM 986 N N . LYS A 1 127 ? 10.708 -3.368 -21.539 1.00 97.69 127 LYS A N 1
ATOM 987 C CA . LYS A 1 127 ? 10.292 -4.217 -22.669 1.00 97.69 127 LYS A CA 1
ATOM 988 C C . LYS A 1 127 ? 8.961 -3.775 -23.293 1.00 97.69 127 LYS A C 1
ATOM 990 O O . LYS A 1 127 ? 8.798 -3.910 -24.500 1.00 97.69 127 LYS A O 1
ATOM 995 N N . LEU A 1 128 ? 8.024 -3.271 -22.488 1.00 97.31 128 LEU A N 1
ATOM 996 C CA . LEU A 1 128 ? 6.742 -2.740 -22.971 1.00 97.31 128 LEU A CA 1
ATOM 997 C C . LEU A 1 128 ? 6.866 -1.363 -23.640 1.00 97.31 128 LEU A C 1
ATOM 999 O O . LEU A 1 128 ? 6.009 -1.006 -24.445 1.00 97.31 128 LEU A O 1
ATOM 1003 N N . GLY A 1 129 ? 7.907 -0.597 -23.311 1.00 96.88 129 GLY A N 1
ATOM 1004 C CA . GLY A 1 129 ? 8.055 0.792 -23.739 1.00 96.88 129 GLY A CA 1
ATOM 1005 C C . GLY A 1 129 ? 7.191 1.771 -22.934 1.00 96.88 129 GLY A C 1
ATOM 1006 O O . GLY A 1 129 ? 6.321 1.388 -22.145 1.00 96.88 129 GLY A O 1
ATOM 1007 N N . LEU A 1 130 ? 7.461 3.068 -23.103 1.00 96.44 130 LEU A N 1
ATOM 1008 C CA . LEU A 1 130 ? 6.787 4.128 -22.345 1.00 96.44 130 LEU A CA 1
ATOM 1009 C C . LEU A 1 130 ? 5.366 4.436 -22.844 1.00 96.44 130 LEU A C 1
ATOM 1011 O O . LEU A 1 130 ? 4.552 4.908 -22.052 1.00 96.44 130 LEU A O 1
ATOM 1015 N N . ASP A 1 131 ? 5.046 4.113 -24.096 1.00 95.75 131 ASP A N 1
ATOM 1016 C CA . ASP A 1 131 ? 3.763 4.463 -24.727 1.00 95.75 131 ASP A CA 1
ATOM 1017 C C . ASP A 1 131 ? 2.599 3.554 -24.306 1.00 95.75 131 ASP A C 1
ATOM 1019 O O . ASP A 1 131 ? 1.430 3.923 -24.419 1.00 95.75 131 ASP A O 1
ATOM 1023 N N . VAL A 1 132 ? 2.901 2.362 -23.788 1.00 95.25 132 VAL A N 1
ATOM 1024 C CA . VAL A 1 132 ? 1.893 1.408 -23.309 1.00 95.25 132 VAL A CA 1
ATOM 1025 C C . VAL A 1 132 ? 1.661 1.642 -21.815 1.00 95.25 132 VAL A C 1
ATOM 1027 O O . VAL A 1 132 ? 2.639 1.637 -21.072 1.00 95.25 132 VAL A O 1
ATOM 1030 N N . PRO A 1 133 ? 0.428 1.837 -21.316 1.00 94.94 133 PRO A N 1
ATOM 1031 C CA . PRO A 1 133 ? 0.176 1.953 -19.880 1.00 94.94 133 PRO A CA 1
ATOM 1032 C C . PRO A 1 133 ? 0.395 0.615 -19.157 1.00 94.94 133 PRO A C 1
ATOM 1034 O O . PRO A 1 133 ? 0.182 -0.456 -19.720 1.00 94.94 133 PRO A O 1
ATOM 1037 N N . LEU A 1 134 ? 0.798 0.667 -17.885 1.00 97.75 134 LEU A N 1
ATOM 1038 C CA . LEU A 1 134 ? 0.913 -0.529 -17.044 1.00 97.75 134 LEU A CA 1
ATOM 1039 C C . LEU A 1 134 ? -0.459 -0.888 -16.462 1.00 97.75 134 LEU A C 1
ATOM 1041 O O . LEU A 1 134 ? -1.081 -0.058 -15.799 1.00 97.75 134 LEU A O 1
ATOM 1045 N N . SER A 1 135 ? -0.927 -2.109 -16.722 1.00 97.06 135 SER A N 1
ATOM 1046 C CA . SER A 1 135 ? -2.235 -2.591 -16.271 1.00 97.06 135 SER A CA 1
ATOM 1047 C C . SER A 1 135 ? -2.197 -3.178 -14.854 1.00 97.06 135 SER A C 1
ATOM 1049 O O . SER A 1 135 ? -1.145 -3.281 -14.221 1.00 97.06 135 SER A O 1
ATOM 1051 N N . GLU A 1 136 ? -3.356 -3.590 -14.341 1.00 96.75 136 GLU A N 1
ATOM 1052 C CA . GLU A 1 136 ? -3.434 -4.327 -13.076 1.00 96.75 136 GLU A CA 1
ATOM 1053 C C . GLU A 1 136 ? -2.748 -5.698 -13.175 1.00 96.75 136 GLU A C 1
ATOM 1055 O O . GLU A 1 136 ? -2.089 -6.129 -12.230 1.00 96.75 136 GLU A O 1
ATOM 1060 N N . GLU A 1 137 ? -2.817 -6.351 -14.335 1.00 97.88 137 GLU A N 1
ATOM 1061 C CA . GLU A 1 137 ? -2.112 -7.605 -14.612 1.00 97.88 137 GLU A CA 1
ATOM 1062 C C . GLU A 1 137 ? -0.597 -7.419 -14.511 1.00 97.88 137 GLU A C 1
ATOM 1064 O O . GLU A 1 137 ? 0.078 -8.277 -13.948 1.00 97.88 137 GLU A O 1
ATOM 1069 N N . PHE A 1 138 ? -0.065 -6.271 -14.951 1.00 98.44 138 PHE A N 1
ATOM 1070 C CA . PHE A 1 138 ? 1.346 -5.942 -14.736 1.00 98.44 138 PHE A CA 1
ATOM 1071 C C . PHE A 1 138 ? 1.684 -5.880 -13.241 1.00 98.44 138 PHE A C 1
ATOM 1073 O O . PHE A 1 138 ? 2.691 -6.441 -12.814 1.00 98.44 138 PHE A O 1
ATOM 1080 N N . VAL A 1 139 ? 0.848 -5.219 -12.431 1.00 98.38 139 VAL A N 1
ATOM 1081 C CA . VAL A 1 139 ? 1.059 -5.136 -10.975 1.00 98.38 139 VAL A CA 1
ATOM 1082 C C . VAL A 1 139 ? 1.004 -6.528 -10.346 1.00 98.38 139 VAL A C 1
ATOM 1084 O O . VAL A 1 139 ? 1.856 -6.864 -9.528 1.00 98.38 139 VAL A O 1
ATOM 1087 N N . LYS A 1 140 ? 0.048 -7.359 -10.757 1.00 98.31 140 LYS A N 1
ATOM 1088 C CA . LYS A 1 140 ? -0.087 -8.734 -10.271 1.00 98.31 140 LYS A CA 1
ATOM 1089 C C . LYS A 1 140 ? 1.126 -9.601 -10.619 1.00 98.31 140 LYS A C 1
ATOM 1091 O O . LYS A 1 140 ? 1.591 -10.358 -9.775 1.00 98.31 140 LYS A O 1
ATOM 1096 N N . GLU A 1 141 ? 1.633 -9.499 -11.844 1.00 98.25 141 GLU A N 1
ATOM 1097 C CA . GLU A 1 141 ? 2.725 -10.345 -12.338 1.00 98.25 141 GLU A CA 1
ATOM 1098 C C . GLU A 1 141 ? 4.103 -9.888 -11.836 1.00 98.25 141 GLU A C 1
ATOM 1100 O O . GLU A 1 141 ? 4.910 -10.707 -11.397 1.00 98.25 141 GLU A O 1
ATOM 1105 N N . TYR A 1 142 ? 4.378 -8.580 -11.860 1.00 98.31 142 TYR A N 1
ATOM 1106 C CA . TYR A 1 142 ? 5.714 -8.030 -11.592 1.00 98.31 142 TYR A CA 1
ATOM 1107 C C . TYR A 1 142 ? 5.862 -7.393 -10.206 1.00 98.31 142 TYR A C 1
ATOM 1109 O O . TYR A 1 142 ? 6.986 -7.186 -9.744 1.00 98.31 142 TYR A O 1
ATOM 1117 N N . CYS A 1 143 ? 4.752 -7.111 -9.521 1.00 98.12 143 CYS A N 1
ATOM 1118 C CA . CYS A 1 143 ? 4.716 -6.537 -8.173 1.00 98.12 143 CYS A CA 1
ATOM 1119 C C . CYS A 1 143 ? 3.914 -7.427 -7.204 1.00 98.12 143 CYS A C 1
ATOM 1121 O O . CYS A 1 143 ? 3.199 -6.925 -6.334 1.00 98.12 143 CYS A O 1
ATOM 1123 N N . GLY A 1 144 ? 4.034 -8.751 -7.370 1.00 97.38 144 GLY A N 1
ATOM 1124 C CA . GLY A 1 144 ? 3.173 -9.758 -6.740 1.00 97.38 144 GLY A CA 1
ATOM 1125 C C . GLY A 1 144 ? 3.066 -9.669 -5.216 1.00 97.38 144 GLY A C 1
ATOM 1126 O O . GLY A 1 144 ? 1.963 -9.725 -4.689 1.00 97.38 144 GLY A O 1
ATOM 1127 N N . GLN A 1 145 ? 4.170 -9.435 -4.499 1.00 97.31 145 GLN A N 1
ATOM 1128 C CA . GLN A 1 145 ? 4.123 -9.325 -3.034 1.00 97.31 145 GLN A CA 1
ATOM 1129 C C . GLN A 1 145 ? 3.307 -8.105 -2.564 1.00 97.31 145 GLN A C 1
ATOM 1131 O O . GLN A 1 145 ? 2.406 -8.260 -1.738 1.00 97.31 145 GLN A O 1
ATOM 1136 N N . THR A 1 146 ? 3.497 -6.921 -3.163 1.00 97.50 146 THR A N 1
ATOM 1137 C CA . THR A 1 146 ? 2.588 -5.787 -2.916 1.00 97.50 146 THR A CA 1
ATOM 1138 C C . THR A 1 146 ? 1.145 -6.116 -3.317 1.00 97.50 146 THR A C 1
ATOM 1140 O O . THR A 1 146 ? 0.217 -5.766 -2.586 1.00 97.50 146 THR A O 1
ATOM 1143 N N . TYR A 1 147 ? 0.924 -6.769 -4.465 1.00 98.44 147 TYR A N 1
ATOM 1144 C CA . TYR A 1 147 ? -0.420 -7.150 -4.916 1.00 98.44 147 TYR A CA 1
ATOM 1145 C C . TYR A 1 147 ? -1.136 -8.014 -3.869 1.00 98.44 147 TYR A C 1
ATOM 1147 O O . TYR A 1 147 ? -2.253 -7.683 -3.456 1.00 98.44 147 TYR A O 1
ATOM 1155 N N . ASP A 1 148 ? -0.471 -9.069 -3.402 1.00 98.12 148 ASP A N 1
ATOM 1156 C CA . ASP A 1 148 ? -0.994 -10.018 -2.425 1.00 98.12 148 ASP A CA 1
ATOM 1157 C C . ASP A 1 148 ? -1.218 -9.360 -1.062 1.00 98.12 148 ASP A C 1
ATOM 1159 O O . ASP A 1 148 ? -2.266 -9.574 -0.448 1.00 98.12 148 ASP A O 1
ATOM 1163 N N . GLY A 1 149 ? -0.296 -8.500 -0.620 1.00 98.25 149 GLY A N 1
ATOM 1164 C CA . GLY A 1 149 ? -0.434 -7.734 0.619 1.00 98.25 149 GLY A CA 1
ATOM 1165 C C . GLY A 1 149 ? -1.651 -6.806 0.605 1.00 98.25 149 GLY A C 1
ATOM 1166 O O . GLY A 1 149 ? -2.419 -6.767 1.568 1.00 98.25 149 GLY A O 1
ATOM 1167 N N . ILE A 1 150 ? -1.899 -6.111 -0.508 1.00 98.50 150 ILE A N 1
ATOM 1168 C CA . ILE A 1 150 ? -3.093 -5.267 -0.669 1.00 98.50 150 ILE A CA 1
ATOM 1169 C C . ILE A 1 150 ? -4.374 -6.106 -0.697 1.00 98.50 150 ILE A C 1
ATOM 1171 O O . ILE A 1 150 ? -5.365 -5.715 -0.079 1.00 98.50 150 ILE A O 1
ATOM 1175 N N . GLN A 1 151 ? -4.372 -7.265 -1.361 1.00 98.56 151 GLN A N 1
ATOM 1176 C CA . GLN A 1 151 ? -5.532 -8.161 -1.365 1.00 98.56 151 GLN A CA 1
ATOM 1177 C C . GLN A 1 151 ? -5.799 -8.764 0.022 1.00 98.56 151 GLN A C 1
ATOM 1179 O O . GLN A 1 151 ? -6.953 -8.858 0.438 1.00 98.56 151 GLN A O 1
ATOM 1184 N N . ALA A 1 152 ? -4.759 -9.130 0.774 1.00 98.56 152 ALA A N 1
ATOM 1185 C CA . ALA A 1 152 ? -4.889 -9.589 2.156 1.00 98.56 152 ALA A CA 1
ATOM 1186 C C . ALA A 1 152 ? -5.475 -8.494 3.056 1.00 98.56 152 ALA A C 1
ATOM 1188 O O . ALA A 1 152 ? -6.428 -8.748 3.792 1.00 98.56 152 ALA A O 1
ATOM 1189 N N . LEU A 1 153 ? -4.979 -7.263 2.921 1.00 98.31 153 LEU A N 1
ATOM 1190 C CA . LEU A 1 153 ? -5.493 -6.096 3.630 1.00 98.31 153 LEU A CA 1
ATOM 1191 C C . LEU A 1 153 ? -6.964 -5.819 3.291 1.00 98.31 153 LEU A C 1
ATOM 1193 O O . LEU A 1 153 ? -7.782 -5.629 4.189 1.00 98.31 153 LEU A O 1
ATOM 1197 N N . LYS A 1 154 ? -7.322 -5.858 2.004 1.00 98.50 154 LYS A N 1
ATOM 1198 C CA . LYS A 1 154 ? -8.701 -5.705 1.525 1.00 98.50 154 LYS A CA 1
ATOM 1199 C C . LYS A 1 154 ? -9.636 -6.748 2.147 1.00 98.50 154 LYS A C 1
ATOM 1201 O O . LYS A 1 154 ? -10.674 -6.378 2.693 1.00 98.50 154 LYS A O 1
ATOM 1206 N N . ARG A 1 155 ? -9.249 -8.028 2.123 1.00 98.62 155 ARG A N 1
ATOM 1207 C CA . ARG A 1 155 ? -10.018 -9.127 2.738 1.00 98.62 155 ARG A CA 1
ATOM 1208 C C . ARG A 1 155 ? -10.174 -8.959 4.247 1.00 98.62 155 ARG A C 1
ATOM 1210 O O . ARG A 1 155 ? -11.253 -9.207 4.783 1.00 98.62 155 ARG A O 1
ATOM 1217 N N . TRP A 1 156 ? -9.118 -8.519 4.931 1.00 98.44 156 TRP A N 1
ATOM 1218 C CA . TRP A 1 156 ? -9.163 -8.276 6.370 1.00 98.44 156 TRP A CA 1
ATOM 1219 C C . TRP A 1 156 ? -10.179 -7.186 6.721 1.00 98.44 156 TRP A C 1
ATOM 1221 O O . TRP A 1 156 ? -11.026 -7.408 7.583 1.00 98.44 156 TRP A O 1
ATOM 1231 N N . VAL A 1 157 ? -10.172 -6.061 5.994 1.00 98.38 157 VAL A N 1
ATOM 1232 C CA . VAL A 1 157 ? -11.165 -4.982 6.154 1.00 98.38 157 VAL A CA 1
ATOM 1233 C C . VAL A 1 157 ? -12.588 -5.517 5.971 1.00 98.38 157 VAL A C 1
ATOM 1235 O O . VAL A 1 157 ? -13.441 -5.253 6.812 1.00 98.38 157 VAL A O 1
ATOM 1238 N N . GLN A 1 158 ? -12.846 -6.302 4.920 1.00 98.25 158 GLN A N 1
ATOM 1239 C CA . GLN A 1 158 ? -14.172 -6.890 4.673 1.00 98.25 158 GLN A CA 1
ATOM 1240 C C . GLN A 1 158 ? -14.626 -7.787 5.828 1.00 98.25 158 GLN A C 1
ATOM 1242 O O . GLN A 1 158 ? -15.741 -7.632 6.313 1.00 98.25 158 GLN A O 1
ATOM 1247 N N . THR A 1 159 ? -13.732 -8.641 6.332 1.00 97.75 159 THR A N 1
ATOM 1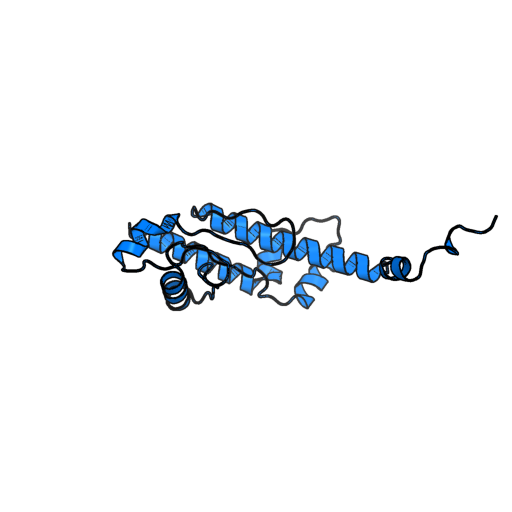248 C CA . THR A 1 159 ? -14.020 -9.534 7.468 1.00 97.75 159 THR A CA 1
ATOM 1249 C C . THR A 1 159 ? -14.412 -8.743 8.721 1.00 97.75 159 THR A C 1
ATOM 1251 O O . THR A 1 159 ? -15.331 -9.133 9.437 1.00 97.75 159 THR A O 1
ATOM 1254 N N . GLN A 1 160 ? -13.751 -7.610 8.991 1.00 96.81 160 GLN A N 1
ATOM 1255 C CA . GLN A 1 160 ? -14.117 -6.757 10.127 1.00 96.81 160 GLN A CA 1
ATOM 1256 C C . GLN A 1 160 ? -15.485 -6.087 9.927 1.00 96.81 160 GLN A C 1
ATOM 1258 O O . GLN A 1 160 ? -16.252 -5.992 10.882 1.00 96.81 160 GLN A O 1
ATOM 1263 N N . LEU A 1 161 ? -15.805 -5.655 8.702 1.00 96.06 161 LEU A N 1
ATOM 1264 C CA . LEU A 1 161 ? -17.089 -5.021 8.377 1.00 96.06 161 LEU A CA 1
ATOM 1265 C C . LEU A 1 161 ? -18.270 -6.000 8.432 1.00 96.06 161 LEU A C 1
ATOM 1267 O O . LEU A 1 161 ? -19.367 -5.606 8.813 1.00 96.06 161 LEU A O 1
ATOM 1271 N N . GLU A 1 162 ? -18.061 -7.268 8.082 1.00 93.12 162 GLU A N 1
ATOM 1272 C CA . GLU A 1 162 ? -19.082 -8.323 8.174 1.00 93.12 162 GLU A CA 1
ATOM 1273 C C . GLU A 1 162 ? -19.403 -8.719 9.625 1.00 93.12 162 GLU A C 1
ATOM 1275 O O . GLU A 1 162 ? -20.488 -9.225 9.903 1.00 93.12 162 GLU A O 1
ATOM 1280 N N . ALA A 1 163 ? -18.483 -8.462 10.560 1.00 80.81 163 ALA A N 1
ATOM 1281 C CA . ALA A 1 163 ? -18.662 -8.708 11.991 1.00 80.81 163 ALA A CA 1
ATOM 1282 C C . ALA A 1 163 ? -19.393 -7.562 12.739 1.00 80.81 163 ALA A C 1
ATOM 1284 O O . ALA A 1 163 ? -19.493 -7.581 13.976 1.00 80.81 163 ALA A O 1
ATOM 1285 N N . GLU A 1 164 ? -19.875 -6.534 12.026 1.00 65.88 164 GLU A N 1
ATOM 1286 C CA . GLU A 1 164 ? -20.640 -5.404 12.586 1.00 65.88 164 GLU A CA 1
ATOM 1287 C C . GLU A 1 164 ? -22.088 -5.712 12.963 1.00 65.88 164 GLU A C 1
ATOM 1289 O O . GLU A 1 164 ? -22.536 -5.058 13.944 1.00 65.88 164 GLU A O 1
#

InterPro domains:
  IPR015422 Pyridoxal phosphate-dependent transferase, small domain [G3DSA:3.90.1150.10] (4-117)
  IPR015424 Pyridoxal phosphate-dependent transferase [SSF53383] (20-113)
  IPR050596 Aspartate/prephenate aminotransferase-like [PTHR46383] (20-141)

Foldseek 3Di:
DPDPVPPDPPVRVVVPDDPVVVLLCLLLFLLLLQLQVVLCVLCVVLVWDWDRDPDDFKTKTFLCVLCVLVVVVVRQFLVSVQVCLCVQLVAHWAGCPPVVPDDRRTNITIDGSDDFDPVQLSVVSVVVDNVDHQDVVSCCPGVVVSVSNSVSVSVVSVVSVVSD